Protein AF-A0A3P7JPJ0-F1 (afdb_monomer_lite)

Structure (mmCIF, N/CA/C/O backbone):
data_AF-A0A3P7JPJ0-F1
#
_entry.id   AF-A0A3P7JPJ0-F1
#
loop_
_atom_site.group_PDB
_atom_site.id
_atom_site.type_symbol
_atom_site.label_atom_id
_atom_site.label_alt_id
_atom_site.label_comp_id
_atom_site.label_asym_id
_atom_site.label_entity_id
_atom_site.label_seq_id
_atom_site.pdbx_PDB_ins_code
_atom_site.Cartn_x
_atom_site.Cartn_y
_atom_site.Cartn_z
_atom_site.occupancy
_atom_site.B_iso_or_equiv
_atom_site.auth_seq_id
_atom_site.auth_comp_id
_atom_site.auth_asym_id
_atom_site.auth_atom_id
_atom_site.pdbx_PDB_model_num
ATOM 1 N N . MET A 1 1 ? -61.014 -9.972 64.556 1.00 39.81 1 MET A N 1
ATOM 2 C CA . MET A 1 1 ? -60.249 -10.724 65.572 1.00 39.81 1 MET A CA 1
ATOM 3 C C . MET A 1 1 ? -58.888 -11.099 65.011 1.00 39.81 1 MET A C 1
ATOM 5 O O . MET A 1 1 ? -58.796 -11.490 63.858 1.00 39.81 1 MET A O 1
ATOM 9 N N . MET A 1 2 ? -57.864 -10.890 65.831 1.00 39.16 2 MET A N 1
ATOM 10 C CA . MET A 1 2 ? -56.431 -11.032 65.574 1.00 39.16 2 MET A CA 1
ATOM 11 C C . MET A 1 2 ? -56.021 -12.485 65.290 1.00 39.16 2 MET A C 1
ATOM 13 O O . MET A 1 2 ? -56.591 -13.386 65.889 1.00 39.16 2 MET A O 1
ATOM 17 N N . TYR A 1 3 ? -54.989 -12.701 64.471 1.00 38.53 3 TYR A N 1
ATOM 18 C CA . TYR A 1 3 ? -53.728 -13.274 64.960 1.00 38.53 3 TYR A CA 1
ATOM 19 C C . TYR A 1 3 ? -52.602 -12.994 63.960 1.00 38.53 3 TYR A C 1
ATOM 21 O O . TYR A 1 3 ? -52.563 -13.513 62.848 1.00 38.53 3 TYR A O 1
ATOM 29 N N . VAL A 1 4 ? -51.682 -12.143 64.401 1.00 39.41 4 VAL A N 1
ATOM 30 C CA . VAL A 1 4 ? -50.337 -11.994 63.856 1.00 39.41 4 VAL A CA 1
ATOM 31 C C . VAL A 1 4 ? -49.503 -13.201 64.286 1.00 39.41 4 VAL A C 1
ATOM 33 O O . VAL A 1 4 ? -49.561 -13.623 65.442 1.00 39.41 4 VAL A O 1
ATOM 36 N N . ARG A 1 5 ? -48.704 -13.753 63.372 1.00 50.59 5 ARG A N 1
ATOM 37 C CA . ARG A 1 5 ? -47.611 -14.664 63.717 1.00 50.59 5 ARG A CA 1
ATOM 38 C C . ARG A 1 5 ? -46.413 -14.313 62.847 1.00 50.59 5 ARG A C 1
ATOM 40 O O . ARG A 1 5 ? -46.386 -14.578 61.651 1.00 50.59 5 ARG A O 1
ATOM 47 N N . THR A 1 6 ? -45.470 -13.627 63.470 1.00 46.88 6 THR A N 1
ATOM 48 C CA . THR A 1 6 ? -44.113 -13.417 62.980 1.00 46.88 6 THR A CA 1
ATOM 49 C C . THR A 1 6 ? -43.353 -14.744 63.043 1.00 46.88 6 THR A C 1
ATOM 51 O O . THR A 1 6 ? -43.580 -15.523 63.964 1.00 46.88 6 THR A O 1
ATOM 54 N N . PHE A 1 7 ? -42.464 -15.016 62.085 1.00 42.91 7 PHE A N 1
ATOM 55 C CA . PHE A 1 7 ? -41.046 -15.278 62.358 1.00 42.91 7 PHE A CA 1
ATOM 56 C C . PHE A 1 7 ? -40.220 -15.298 61.061 1.00 42.91 7 PHE A C 1
ATOM 58 O O . PHE A 1 7 ? -40.710 -15.562 59.968 1.00 42.91 7 PHE A O 1
ATOM 65 N N . SER A 1 8 ? -38.967 -14.919 61.269 1.00 39.09 8 SER A N 1
ATOM 66 C CA . SER A 1 8 ? -37.932 -14.410 60.379 1.00 39.09 8 SER A CA 1
ATOM 67 C C . SER A 1 8 ? -37.273 -15.367 59.374 1.00 39.09 8 SER A C 1
ATOM 69 O O . SER A 1 8 ? -37.074 -16.542 59.649 1.00 39.09 8 SER A O 1
ATOM 71 N N . PHE A 1 9 ? -36.828 -14.737 58.277 1.00 39.09 9 PHE A N 1
ATOM 72 C CA . PHE A 1 9 ? -35.551 -14.844 57.546 1.00 39.09 9 PHE A CA 1
ATOM 73 C C . PHE A 1 9 ? -34.922 -16.219 57.248 1.00 39.09 9 PHE A C 1
ATOM 75 O O . PHE A 1 9 ? -34.351 -16.874 58.114 1.00 39.09 9 PHE A O 1
ATOM 82 N N . GLY A 1 10 ? -34.837 -16.516 55.946 1.00 40.06 10 GLY A N 1
ATOM 83 C CA . GLY A 1 10 ? -33.814 -17.362 55.334 1.00 40.06 10 GLY A CA 1
ATOM 84 C C . GLY A 1 10 ? -33.339 -16.717 54.027 1.00 40.06 10 GLY A C 1
ATOM 85 O O . GLY A 1 10 ? -34.120 -16.514 53.104 1.00 40.06 10 GLY A O 1
ATOM 86 N N . THR A 1 11 ? -32.073 -16.321 54.002 1.00 42.53 11 THR A N 1
ATOM 87 C CA . THR A 1 11 ? -31.360 -15.583 52.952 1.00 42.53 11 THR A CA 1
ATOM 88 C C . THR A 1 11 ? -31.028 -16.485 51.755 1.00 42.53 11 THR A C 1
ATOM 90 O O . THR A 1 11 ? -30.507 -17.578 51.952 1.00 42.53 11 THR A O 1
ATOM 93 N N . GLY A 1 12 ? -31.240 -16.026 50.517 1.00 46.75 12 GLY A N 1
ATOM 94 C CA . GLY A 1 12 ? -30.729 -16.702 49.314 1.00 46.75 12 GLY A CA 1
ATOM 95 C C . GLY A 1 12 ? -31.155 -16.005 48.012 1.00 46.75 12 GLY A C 1
ATOM 96 O O . GLY A 1 12 ? -32.352 -15.784 47.836 1.00 46.75 12 GLY A O 1
ATOM 97 N N . PRO A 1 13 ? -30.221 -15.595 47.129 1.00 42.75 13 PRO A N 1
ATOM 98 C CA . PRO A 1 13 ? -30.503 -14.655 46.047 1.00 42.75 13 PRO A CA 1
ATOM 99 C C . PRO A 1 13 ? -31.121 -15.292 44.797 1.00 42.75 13 PRO A C 1
ATOM 101 O O . PRO A 1 13 ? -30.961 -16.474 44.501 1.00 42.75 13 PRO A O 1
ATOM 104 N N . ALA A 1 14 ? -31.807 -14.424 44.056 1.00 46.00 14 ALA A N 1
ATOM 105 C CA . ALA A 1 14 ? -32.499 -14.664 42.804 1.00 46.00 14 ALA A CA 1
ATOM 106 C C . ALA A 1 14 ? -31.605 -15.242 41.694 1.00 46.00 14 ALA A C 1
ATOM 108 O O . ALA A 1 14 ? -30.550 -14.698 41.374 1.00 46.00 14 ALA A O 1
ATOM 109 N N . GLY A 1 15 ? -32.109 -16.282 41.034 1.00 38.09 15 GLY A N 1
ATOM 110 C CA . GLY A 1 15 ? -31.647 -16.747 39.732 1.00 38.09 15 GLY A CA 1
ATOM 111 C C . GLY A 1 15 ? -32.860 -17.065 38.868 1.00 38.09 15 GLY A C 1
ATOM 112 O O . GLY A 1 15 ? -33.403 -18.162 38.938 1.00 38.09 15 GLY A O 1
ATOM 113 N N . LEU A 1 16 ? -33.314 -16.079 38.094 1.00 42.69 16 LEU A N 1
ATOM 114 C CA . LEU A 1 16 ? -34.290 -16.262 37.022 1.00 42.69 16 LEU A CA 1
ATOM 115 C C . LEU A 1 16 ? -33.662 -17.153 35.941 1.00 42.69 16 LEU A C 1
ATOM 117 O O . LEU A 1 16 ? -32.828 -16.691 35.166 1.00 42.69 16 LEU A O 1
ATOM 121 N N . LEU A 1 17 ? -34.063 -18.422 35.885 1.00 39.62 17 LEU A N 1
ATOM 122 C CA . LEU A 1 17 ? -33.875 -19.250 34.699 1.00 39.62 17 LEU A CA 1
ATOM 123 C C . LEU A 1 17 ? -35.072 -19.027 33.774 1.00 39.62 17 LEU A C 1
ATOM 125 O O . LEU A 1 17 ? -36.198 -19.358 34.139 1.00 39.62 17 LEU A O 1
ATOM 129 N N . SER A 1 18 ? -34.802 -18.533 32.567 1.00 53.09 18 SER A N 1
ATOM 130 C CA . SER A 1 18 ? -35.688 -18.738 31.423 1.00 53.09 18 SER A CA 1
ATOM 131 C C . SER A 1 18 ? -34.936 -19.425 30.282 1.00 53.09 18 SER A C 1
ATOM 133 O O . SER A 1 18 ? -33.724 -19.236 30.152 1.00 53.09 18 SER A O 1
ATOM 135 N N . PRO A 1 19 ? -35.637 -20.244 29.477 1.00 54.59 19 PRO A N 1
ATOM 136 C CA . PRO A 1 19 ? -35.050 -21.341 28.721 1.00 54.59 19 PRO A CA 1
ATOM 137 C C . PRO A 1 19 ? -35.044 -21.066 27.212 1.00 54.59 19 PRO A C 1
ATOM 139 O O . PRO A 1 19 ? -35.985 -20.482 26.682 1.00 54.59 19 PRO A O 1
ATOM 142 N N . LEU A 1 20 ? -34.048 -21.579 26.488 1.00 42.22 20 LEU A N 1
ATOM 143 C CA . LEU A 1 20 ? -34.240 -21.900 25.074 1.00 42.22 20 LEU A CA 1
ATOM 144 C C . LEU A 1 20 ? -33.468 -23.165 24.705 1.00 42.22 20 LEU A C 1
ATOM 146 O O . LEU A 1 20 ? -32.242 -23.244 24.742 1.00 42.22 20 LEU A O 1
ATOM 150 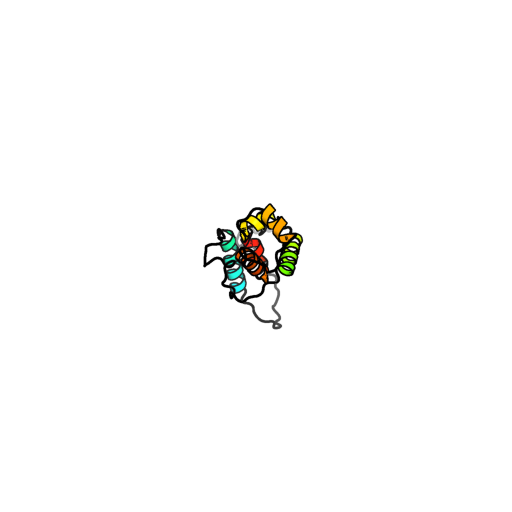N N . HIS A 1 21 ? -34.294 -24.166 24.435 1.00 45.00 21 HIS A N 1
ATOM 151 C CA . HIS A 1 21 ? -34.020 -25.501 23.959 1.00 45.00 21 HIS A CA 1
ATOM 152 C C . HIS A 1 21 ? -33.359 -25.441 22.576 1.00 45.00 21 HIS A C 1
ATOM 154 O O . HIS A 1 21 ? -33.835 -24.763 21.668 1.00 45.00 21 HIS A O 1
ATOM 160 N N . LEU A 1 22 ? -32.236 -26.141 22.465 1.00 44.75 22 LEU A N 1
ATOM 161 C CA . LEU A 1 22 ? -31.445 -26.330 21.260 1.00 44.75 22 LEU A CA 1
ATOM 162 C C . LEU A 1 22 ? -32.151 -27.344 20.349 1.00 44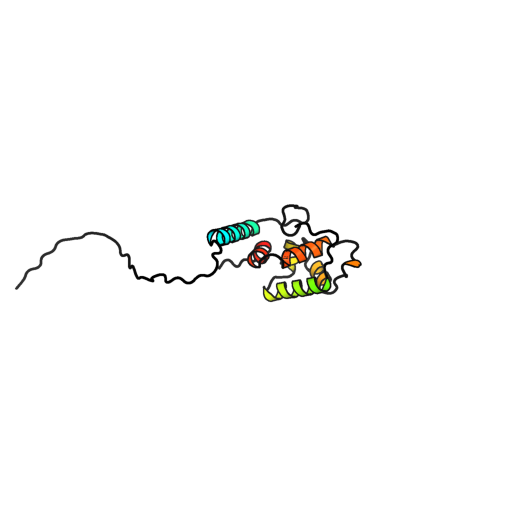.75 22 LEU A C 1
ATOM 164 O O . LEU A 1 22 ? -32.232 -28.513 20.717 1.00 44.75 22 LEU A O 1
ATOM 168 N N . ASP A 1 23 ? -32.591 -26.916 19.165 1.00 33.84 23 ASP A N 1
ATOM 169 C CA . ASP A 1 23 ? -32.849 -27.822 18.042 1.00 33.84 23 ASP A CA 1
ATOM 170 C C . ASP A 1 23 ? -31.803 -27.602 16.939 1.00 33.84 23 ASP A C 1
ATOM 172 O O . ASP A 1 23 ? -31.370 -26.485 16.643 1.00 33.84 23 ASP A O 1
ATOM 176 N N . SER A 1 24 ? -31.316 -28.725 16.428 1.00 54.78 24 SER A N 1
ATOM 177 C CA . SER A 1 24 ? -30.040 -28.917 15.758 1.00 54.78 24 SER A CA 1
ATOM 178 C C . SER A 1 24 ? -30.244 -29.079 14.262 1.00 54.78 24 SER A C 1
ATOM 180 O O . SER A 1 24 ? -30.837 -30.064 13.846 1.00 54.78 24 SER A O 1
ATOM 182 N N . HIS A 1 25 ? -29.635 -28.224 13.433 1.00 41.31 25 HIS A N 1
ATOM 183 C CA . HIS A 1 25 ? -29.333 -28.600 12.048 1.00 41.31 25 HIS A CA 1
ATOM 184 C C . HIS A 1 25 ? -28.003 -28.012 11.543 1.00 41.31 25 HIS A C 1
ATOM 186 O O . HIS A 1 25 ? -27.914 -26.918 10.996 1.00 41.31 25 HIS A O 1
ATOM 192 N N . ARG A 1 26 ? -26.954 -28.828 11.713 1.00 51.12 26 ARG A N 1
ATOM 193 C CA . ARG A 1 26 ? -25.837 -29.085 10.782 1.00 51.12 26 ARG A CA 1
ATOM 194 C C . ARG A 1 26 ? -25.403 -27.928 9.864 1.00 51.12 26 ARG A C 1
ATOM 196 O O . ARG A 1 26 ? -25.817 -27.861 8.710 1.00 51.12 26 ARG A O 1
ATOM 203 N N . ARG A 1 27 ? -24.364 -27.198 10.275 1.00 44.47 27 ARG A N 1
ATOM 204 C CA . ARG A 1 27 ? -23.302 -26.721 9.370 1.00 44.47 27 ARG A CA 1
ATOM 205 C C . ARG A 1 27 ? -21.964 -26.742 10.112 1.00 44.47 27 ARG A C 1
ATOM 207 O O . ARG A 1 27 ? -21.860 -26.209 11.205 1.00 44.47 27 ARG A O 1
ATOM 214 N N . HIS A 1 28 ? -20.994 -27.422 9.502 1.00 46.53 28 HIS A N 1
ATOM 215 C CA . HIS A 1 28 ? -19.547 -27.383 9.740 1.00 46.53 28 HIS A CA 1
ATOM 216 C C . HIS A 1 28 ? -19.072 -26.557 10.951 1.00 46.53 28 HIS A C 1
ATOM 218 O O . HIS A 1 28 ? -18.993 -25.331 10.895 1.00 46.53 28 HIS A O 1
ATOM 224 N N . GLY A 1 29 ? -18.700 -27.258 12.025 1.00 40.38 29 GLY A N 1
ATOM 225 C CA . GLY A 1 29 ? -18.064 -26.671 13.197 1.00 40.38 29 GLY A CA 1
ATOM 226 C C . GLY A 1 29 ? -16.684 -26.112 12.857 1.00 40.38 29 GLY A C 1
ATOM 227 O O . GLY A 1 29 ? -15.706 -26.851 12.784 1.00 40.38 29 GLY A O 1
ATOM 228 N N . GLY A 1 30 ? -16.598 -24.796 12.681 1.00 47.31 30 GLY A N 1
ATOM 229 C CA . GLY A 1 30 ? -15.376 -24.073 13.006 1.00 47.31 30 GLY A CA 1
ATOM 230 C C . GLY A 1 30 ? -15.266 -24.034 14.525 1.00 47.31 30 GLY A C 1
ATOM 231 O O . GLY A 1 30 ? -16.181 -23.550 15.187 1.00 47.31 30 GLY A O 1
ATOM 232 N N . ASN A 1 31 ? -14.194 -24.592 15.086 1.00 48.00 31 ASN A N 1
ATOM 233 C CA . ASN A 1 31 ? -13.988 -24.604 16.530 1.00 48.00 31 ASN A CA 1
ATOM 234 C C . ASN A 1 31 ? -13.966 -23.145 17.055 1.00 48.00 31 ASN A C 1
ATOM 236 O O . ASN A 1 31 ? -13.071 -22.386 16.667 1.00 48.00 31 ASN A O 1
ATOM 240 N N . PRO A 1 32 ? -14.917 -22.721 17.912 1.00 56.59 32 PRO A N 1
ATOM 241 C CA . PRO A 1 32 ? -14.950 -21.355 18.431 1.00 56.59 32 PRO A CA 1
ATOM 242 C C . PRO A 1 32 ? -13.704 -21.033 19.263 1.00 56.59 32 PRO A C 1
ATOM 244 O O . PRO A 1 32 ? -13.279 -19.882 19.289 1.00 56.59 32 PRO A O 1
ATOM 247 N N . GLU A 1 33 ? -13.056 -22.034 19.864 1.00 57.09 33 GLU A N 1
ATOM 248 C CA . GLU A 1 33 ? -11.769 -21.881 20.552 1.00 57.09 33 GLU A CA 1
ATOM 249 C C . GLU A 1 33 ? -10.645 -21.562 19.564 1.00 57.09 33 GLU A C 1
ATOM 251 O O . GLU A 1 33 ? -9.803 -20.716 19.848 1.00 57.09 33 GLU A O 1
ATOM 256 N N . PHE A 1 34 ? -10.652 -22.172 18.371 1.00 54.16 34 PHE A N 1
ATOM 257 C CA . PHE A 1 34 ? -9.693 -21.837 17.316 1.00 54.16 34 PHE A CA 1
ATOM 258 C C . PHE A 1 34 ? -9.906 -20.400 16.842 1.00 54.16 34 PHE A C 1
ATOM 260 O O . PHE A 1 34 ? -8.952 -19.632 16.798 1.00 54.16 34 PHE A O 1
ATOM 267 N N . ALA A 1 35 ? -11.152 -19.997 16.575 1.00 55.44 35 ALA A N 1
ATOM 268 C CA . ALA A 1 35 ? -11.469 -18.622 16.187 1.00 55.44 35 ALA A CA 1
ATOM 269 C C . ALA A 1 35 ? -11.075 -17.602 17.273 1.00 55.44 35 ALA A C 1
ATOM 271 O O . ALA A 1 35 ? -10.501 -16.559 16.957 1.00 55.44 35 ALA A O 1
ATOM 272 N N . ARG A 1 36 ? -11.311 -17.917 18.554 1.00 59.84 36 ARG A N 1
ATOM 273 C CA . ARG A 1 36 ? -10.893 -17.093 19.701 1.00 59.84 36 ARG A CA 1
ATOM 274 C C . ARG A 1 36 ? -9.378 -17.038 19.846 1.00 59.84 36 ARG A C 1
ATOM 276 O O . ARG A 1 36 ? -8.837 -15.957 20.037 1.00 59.84 36 ARG A O 1
ATOM 283 N N . HIS A 1 37 ? -8.682 -18.162 19.722 1.00 57.16 37 HIS A N 1
ATOM 284 C CA . HIS A 1 37 ? -7.224 -18.218 19.815 1.00 57.16 37 HIS A CA 1
ATOM 285 C C . HIS A 1 37 ? -6.562 -17.450 18.667 1.00 57.16 37 HIS A C 1
ATOM 287 O O . HIS A 1 37 ? -5.604 -16.711 18.875 1.00 57.16 37 HIS A O 1
ATOM 293 N N . VAL A 1 38 ? -7.113 -17.582 17.463 1.00 58.69 38 VAL A N 1
ATOM 294 C CA . VAL A 1 38 ? -6.716 -16.836 16.271 1.00 58.69 38 VAL A CA 1
ATOM 295 C C . VAL A 1 38 ? -6.950 -15.335 16.482 1.00 58.69 38 VAL A C 1
ATOM 297 O O . VAL A 1 38 ? -6.022 -14.551 16.301 1.00 58.69 38 VAL A O 1
ATOM 300 N N . TYR A 1 39 ? -8.124 -14.931 16.983 1.00 57.56 39 TYR A N 1
ATOM 301 C CA . TYR A 1 39 ? -8.422 -13.539 17.338 1.00 57.56 39 TYR A CA 1
ATOM 302 C C . TYR A 1 39 ? -7.463 -12.987 18.404 1.00 57.56 39 TYR A C 1
ATOM 304 O O . TYR A 1 39 ? -6.889 -11.917 18.207 1.00 57.56 39 TYR A O 1
ATOM 312 N N . ILE A 1 40 ? -7.216 -13.732 19.487 1.00 62.19 40 ILE A N 1
ATOM 313 C CA . ILE A 1 40 ? -6.295 -13.346 20.567 1.00 62.19 40 ILE A CA 1
ATOM 314 C C . ILE A 1 40 ? -4.862 -13.221 20.041 1.00 62.19 40 ILE A C 1
ATOM 316 O O . ILE A 1 40 ? -4.206 -12.218 20.316 1.00 62.19 40 ILE A O 1
ATOM 320 N N . LYS A 1 41 ? -4.379 -14.171 19.226 1.00 59.81 41 LYS A N 1
ATOM 321 C CA . LYS A 1 41 ? -3.077 -14.044 18.553 1.00 59.81 41 LYS A CA 1
ATOM 322 C C . LYS A 1 41 ? -3.003 -12.776 17.706 1.00 59.81 41 LYS A C 1
ATOM 324 O O . LYS A 1 41 ? -1.988 -12.089 17.761 1.00 59.81 41 LYS A O 1
ATOM 329 N N . TYR A 1 42 ? -4.056 -12.440 16.958 1.00 57.09 42 TYR A N 1
ATOM 330 C CA . TYR A 1 42 ? -4.090 -11.211 16.161 1.00 57.09 42 TYR A CA 1
ATOM 331 C C . TYR A 1 42 ? -4.126 -9.943 17.016 1.00 57.09 42 TYR A C 1
ATOM 333 O O . TYR A 1 42 ? -3.472 -8.965 16.667 1.00 57.09 42 TYR A O 1
ATOM 341 N N . THR A 1 43 ? -4.827 -9.962 18.153 1.00 54.28 43 THR A N 1
ATOM 342 C CA . THR A 1 43 ? -4.864 -8.809 19.068 1.00 54.28 43 THR A CA 1
ATOM 343 C C . THR A 1 43 ? -3.498 -8.590 19.726 1.00 54.28 43 THR A C 1
ATOM 345 O O . THR A 1 43 ? -3.028 -7.461 19.819 1.00 54.28 43 THR A O 1
ATOM 348 N N . LEU A 1 44 ? -2.815 -9.671 20.118 1.00 57.38 44 LEU A N 1
ATOM 349 C CA . LEU A 1 44 ? -1.449 -9.619 20.650 1.00 57.38 44 LEU A CA 1
ATOM 350 C C . LEU A 1 44 ? -0.421 -9.212 19.583 1.00 57.38 44 LEU A C 1
ATOM 352 O O . LEU A 1 44 ? 0.558 -8.539 19.903 1.00 57.38 44 LEU A O 1
ATOM 356 N N . ALA A 1 45 ? -0.652 -9.572 18.317 1.00 56.47 45 ALA A N 1
ATOM 357 C CA . ALA A 1 45 ? 0.195 -9.162 17.201 1.00 56.47 45 ALA A CA 1
ATOM 358 C C . ALA A 1 45 ? 0.148 -7.648 16.930 1.00 56.47 45 ALA A C 1
ATOM 360 O O . ALA A 1 45 ? 1.150 -7.120 16.464 1.00 56.47 45 ALA A O 1
ATOM 361 N N . GLY A 1 46 ? -0.938 -6.941 17.273 1.00 51.59 46 GLY A N 1
ATOM 362 C CA . GLY A 1 46 ? -1.029 -5.478 17.119 1.00 51.59 46 GLY A CA 1
ATOM 363 C C . GLY A 1 46 ? 0.047 -4.707 17.893 1.00 51.59 46 GLY A C 1
ATOM 364 O O . GLY A 1 46 ? 0.464 -3.636 17.484 1.00 51.59 46 GLY A O 1
ATOM 365 N N . ARG A 1 47 ? 0.626 -5.302 18.945 1.00 53.28 47 ARG A N 1
ATOM 366 C CA . ARG A 1 47 ? 1.745 -4.701 19.690 1.00 53.28 47 ARG A CA 1
ATOM 367 C C . ARG A 1 47 ? 3.121 -4.911 19.048 1.00 53.28 47 ARG A C 1
ATOM 369 O O . ARG A 1 47 ? 4.131 -4.506 19.626 1.00 53.28 47 ARG A O 1
ATOM 376 N N . ARG A 1 48 ? 3.194 -5.609 17.913 1.00 60.91 48 ARG A N 1
ATOM 377 C CA . ARG A 1 48 ? 4.450 -6.010 17.276 1.00 60.91 48 ARG A CA 1
ATOM 378 C C . ARG A 1 48 ? 4.953 -4.889 16.368 1.00 60.91 48 ARG A C 1
ATOM 380 O O . ARG A 1 48 ? 4.225 -4.386 15.520 1.00 60.91 48 ARG A O 1
ATOM 387 N N . VAL A 1 49 ? 6.223 -4.519 16.518 1.00 58.31 49 VAL A N 1
ATOM 388 C CA . VAL A 1 49 ? 6.896 -3.636 15.557 1.00 58.31 49 VAL A CA 1
ATOM 389 C C . VAL A 1 49 ? 7.123 -4.441 14.277 1.00 58.31 49 VAL A C 1
ATOM 391 O O . VAL A 1 49 ? 7.986 -5.317 14.237 1.00 58.31 49 VAL A O 1
ATOM 394 N N . TYR A 1 50 ? 6.317 -4.186 13.250 1.00 66.75 50 TYR A N 1
ATOM 395 C CA . TYR A 1 50 ? 6.506 -4.773 11.924 1.00 66.75 50 TYR A CA 1
ATOM 396 C C . TYR A 1 50 ? 7.756 -4.171 11.280 1.00 66.75 50 TYR A C 1
ATOM 398 O O . TYR A 1 50 ? 7.978 -2.962 11.342 1.00 66.75 50 TYR A O 1
ATOM 406 N N . SER A 1 51 ? 8.601 -5.019 10.698 1.00 68.38 51 SER A N 1
ATOM 407 C CA . SER A 1 51 ? 9.923 -4.626 10.211 1.00 68.38 51 SER A CA 1
ATOM 408 C C . SER A 1 51 ? 10.209 -5.292 8.880 1.00 68.38 51 SER A C 1
ATOM 410 O O . SER A 1 51 ? 10.010 -6.493 8.709 1.00 68.38 51 SER A O 1
ATOM 412 N N . THR A 1 52 ? 10.759 -4.530 7.938 1.00 68.38 52 THR A N 1
ATOM 413 C CA . THR A 1 52 ? 11.170 -5.048 6.625 1.00 68.38 52 THR A CA 1
ATOM 414 C C . THR A 1 52 ? 12.308 -6.068 6.701 1.00 68.38 52 THR A C 1
ATOM 416 O O . THR A 1 52 ? 12.609 -6.707 5.702 1.00 68.38 52 THR A O 1
ATOM 419 N N . LYS A 1 53 ? 12.929 -6.244 7.876 1.00 66.56 53 LYS A N 1
ATOM 420 C CA . LYS A 1 53 ? 14.053 -7.166 8.101 1.00 66.56 53 LYS A CA 1
ATOM 421 C C . LYS A 1 53 ? 13.718 -8.360 9.003 1.00 66.56 53 LYS A C 1
ATOM 423 O O . LYS A 1 53 ? 14.586 -9.200 9.209 1.00 66.56 53 LYS A O 1
ATOM 428 N N . ASP A 1 54 ? 12.511 -8.428 9.570 1.00 71.12 54 ASP A N 1
ATOM 429 C CA . ASP A 1 54 ? 12.118 -9.531 10.459 1.00 71.12 54 ASP A CA 1
ATOM 430 C C . ASP A 1 54 ? 11.552 -10.702 9.645 1.00 71.12 54 ASP A C 1
ATOM 432 O O . ASP A 1 54 ? 10.483 -10.582 9.045 1.00 71.12 54 ASP A O 1
ATOM 436 N N . SER A 1 55 ? 12.242 -11.846 9.633 1.00 68.38 55 SER A N 1
ATOM 437 C CA . SER A 1 55 ? 11.798 -13.048 8.902 1.00 68.38 55 SER A CA 1
ATOM 438 C C . SER A 1 55 ? 10.525 -13.676 9.480 1.00 68.38 55 SER A C 1
ATOM 440 O O . SER A 1 55 ? 9.860 -14.454 8.810 1.00 68.38 55 SER A O 1
ATOM 442 N N . ASN A 1 56 ? 10.164 -13.330 10.720 1.00 69.06 56 ASN A N 1
ATOM 443 C CA . ASN A 1 56 ? 8.928 -13.773 11.363 1.00 69.06 56 ASN A CA 1
ATOM 444 C C . ASN A 1 56 ? 7.756 -12.791 11.145 1.00 69.06 56 ASN A C 1
ATOM 446 O O . ASN A 1 56 ? 6.696 -12.969 11.759 1.00 69.06 56 ASN A O 1
ATOM 450 N N . ASP A 1 57 ? 7.935 -11.728 10.352 1.00 75.56 57 ASP A N 1
ATOM 451 C CA . ASP A 1 57 ? 6.869 -10.795 9.986 1.00 75.56 57 ASP A CA 1
ATOM 452 C C . ASP A 1 57 ? 5.981 -11.457 8.913 1.00 75.56 57 ASP A C 1
ATOM 454 O O . ASP A 1 57 ? 6.475 -11.788 7.834 1.00 75.56 57 ASP A O 1
ATOM 458 N N . PRO A 1 58 ? 4.668 -11.635 9.154 1.00 75.44 58 PRO A N 1
ATOM 459 C CA . PRO A 1 58 ? 3.754 -12.221 8.170 1.00 75.44 58 PRO A CA 1
ATOM 460 C C . PRO A 1 58 ? 3.681 -11.425 6.855 1.00 75.44 58 PRO A C 1
ATOM 462 O O . PRO A 1 58 ? 3.266 -11.962 5.832 1.00 75.44 58 PRO A O 1
ATOM 465 N N . LEU A 1 59 ? 4.096 -10.154 6.848 1.00 80.81 59 LEU A N 1
ATOM 466 C CA . LEU A 1 59 ? 4.200 -9.337 5.639 1.00 80.81 59 LEU A CA 1
ATOM 467 C C . LEU A 1 59 ? 5.443 -9.667 4.802 1.00 80.81 59 LEU A C 1
ATOM 469 O O . LEU A 1 59 ? 5.448 -9.384 3.605 1.00 80.81 59 LEU A O 1
ATOM 473 N N . ASN A 1 60 ? 6.461 -10.285 5.406 1.00 80.06 60 ASN A N 1
ATOM 474 C CA . ASN A 1 60 ? 7.670 -10.784 4.744 1.00 80.06 60 ASN A CA 1
ATOM 475 C C . ASN A 1 60 ? 7.574 -12.267 4.374 1.00 80.06 60 ASN A C 1
ATOM 477 O O . ASN A 1 60 ? 8.598 -12.844 4.016 1.00 80.06 60 ASN A O 1
ATOM 481 N N . ALA A 1 61 ? 6.385 -12.881 4.469 1.00 76.44 61 ALA A N 1
ATOM 482 C CA . ALA A 1 61 ? 6.181 -14.261 4.043 1.00 76.44 61 ALA A CA 1
ATOM 483 C C . ALA A 1 61 ? 6.820 -14.478 2.666 1.00 76.44 61 ALA A C 1
ATOM 485 O O . ALA A 1 61 ? 6.610 -13.661 1.762 1.00 76.44 61 ALA A O 1
ATOM 486 N N . GLU A 1 62 ? 7.631 -15.534 2.551 1.00 72.56 62 GLU A N 1
ATOM 487 C CA . GLU A 1 62 ? 8.367 -15.841 1.330 1.00 72.56 62 GLU A CA 1
ATOM 488 C C . GLU A 1 62 ? 7.374 -15.992 0.183 1.00 72.56 62 GLU A C 1
ATOM 490 O O . GLU A 1 62 ? 6.480 -16.839 0.203 1.00 72.56 62 GLU A O 1
ATOM 495 N N . ILE A 1 63 ? 7.513 -15.114 -0.802 1.00 75.00 63 ILE A N 1
ATOM 496 C CA . ILE A 1 63 ? 6.820 -15.242 -2.070 1.00 75.00 63 ILE A CA 1
ATOM 497 C C . ILE A 1 63 ? 7.884 -15.640 -3.075 1.00 75.00 63 ILE A C 1
ATOM 499 O O . ILE A 1 63 ? 8.918 -14.970 -3.143 1.00 75.00 63 ILE A O 1
ATOM 503 N N . ASP A 1 64 ? 7.602 -16.698 -3.831 1.00 76.50 64 ASP A N 1
ATOM 504 C CA . ASP A 1 64 ? 8.477 -17.206 -4.880 1.00 76.50 64 ASP A CA 1
ATOM 505 C C . ASP A 1 64 ? 9.011 -16.059 -5.751 1.00 76.50 64 ASP A C 1
ATOM 507 O O . ASP A 1 64 ? 8.263 -15.154 -6.144 1.00 76.50 64 ASP A O 1
ATOM 511 N N . ASP A 1 65 ? 10.320 -16.046 -6.004 1.00 68.81 65 ASP A N 1
ATOM 512 C CA . ASP A 1 65 ? 10.954 -14.954 -6.740 1.00 68.81 65 ASP A CA 1
ATOM 513 C C . ASP A 1 65 ? 10.471 -14.853 -8.196 1.00 68.81 65 ASP A C 1
ATOM 515 O O . ASP A 1 65 ? 10.572 -13.765 -8.778 1.00 68.81 65 ASP A O 1
ATOM 519 N N . ASP A 1 66 ? 9.878 -15.923 -8.738 1.00 73.75 66 ASP A N 1
ATOM 520 C CA . ASP A 1 66 ? 9.267 -15.981 -10.067 1.00 73.75 66 ASP A CA 1
ATOM 521 C C . ASP A 1 66 ? 7.817 -15.468 -10.090 1.00 73.75 66 ASP A C 1
ATOM 523 O O . ASP A 1 66 ? 7.223 -15.307 -11.158 1.00 73.75 66 ASP A O 1
ATOM 527 N N . ILE A 1 67 ? 7.224 -15.130 -8.934 1.00 81.44 67 ILE A N 1
ATOM 528 C CA . ILE A 1 67 ? 5.857 -14.609 -8.923 1.00 81.44 67 ILE A CA 1
ATOM 529 C C . ILE A 1 67 ? 5.746 -13.335 -9.772 1.00 81.44 67 ILE A C 1
ATOM 531 O O . ILE A 1 67 ? 6.543 -12.390 -9.678 1.00 81.44 67 ILE A O 1
ATOM 535 N N . TYR A 1 68 ? 4.672 -13.267 -10.551 1.00 86.69 68 TYR A N 1
ATOM 536 C CA . TYR A 1 68 ? 4.234 -12.040 -11.189 1.00 86.69 68 TYR A CA 1
ATOM 537 C C . TYR A 1 68 ? 3.172 -11.342 -10.332 1.00 86.69 68 TYR A C 1
ATOM 539 O O . TYR A 1 68 ? 2.092 -11.884 -10.101 1.00 86.69 68 TYR A O 1
ATOM 547 N N . ILE A 1 69 ? 3.458 -10.115 -9.888 1.00 88.25 69 ILE A N 1
ATOM 548 C CA . ILE A 1 69 ? 2.484 -9.256 -9.201 1.00 88.25 69 ILE A CA 1
ATOM 549 C C . ILE A 1 69 ? 2.054 -8.154 -10.164 1.00 88.25 69 ILE A C 1
ATOM 551 O O . ILE A 1 69 ? 2.870 -7.311 -10.526 1.00 88.25 69 ILE A O 1
ATOM 555 N N . ASP A 1 70 ? 0.775 -8.084 -10.537 1.00 93.06 70 ASP A N 1
ATOM 556 C CA . ASP A 1 70 ? 0.274 -6.916 -11.269 1.00 93.06 70 ASP A CA 1
ATOM 557 C C . ASP A 1 70 ? 0.258 -5.695 -10.338 1.00 93.06 70 ASP A C 1
ATOM 559 O O . ASP A 1 70 ? -0.646 -5.497 -9.523 1.00 93.06 70 ASP A O 1
ATOM 563 N N . THR A 1 71 ? 1.299 -4.868 -10.438 1.00 93.38 71 THR A N 1
ATOM 564 C CA . THR A 1 71 ? 1.481 -3.706 -9.565 1.00 93.38 71 THR A CA 1
ATOM 565 C C . THR A 1 71 ? 0.389 -2.659 -9.742 1.00 93.38 71 THR A C 1
ATOM 567 O O . THR A 1 71 ? 0.081 -1.950 -8.785 1.00 93.38 71 THR A O 1
ATOM 570 N N . LYS A 1 72 ? -0.231 -2.559 -10.926 1.00 92.81 72 LYS A N 1
ATOM 571 C CA . LYS A 1 72 ? -1.314 -1.601 -11.170 1.00 92.81 72 LYS A CA 1
ATOM 572 C C . LYS A 1 72 ? -2.581 -2.050 -10.462 1.00 92.81 72 LYS A C 1
ATOM 574 O O . LYS A 1 72 ? -3.184 -1.253 -9.743 1.00 92.81 72 LYS A O 1
ATOM 579 N N . GLU A 1 73 ? -2.961 -3.312 -10.636 1.00 93.88 73 GLU A N 1
ATOM 580 C CA . GLU A 1 73 ? -4.140 -3.870 -9.971 1.00 93.88 73 GLU A CA 1
ATOM 581 C C . GLU A 1 73 ? -3.953 -3.918 -8.453 1.00 93.88 73 GLU A C 1
ATOM 583 O O . GLU A 1 73 ? -4.852 -3.520 -7.709 1.00 93.88 73 GLU A O 1
ATOM 588 N N . LEU A 1 74 ? -2.757 -4.278 -7.978 1.00 94.50 74 LEU A N 1
ATOM 589 C CA . LEU A 1 74 ? -2.434 -4.234 -6.555 1.00 94.50 74 LEU A CA 1
ATOM 590 C C . LEU A 1 74 ? -2.586 -2.817 -5.985 1.00 94.50 74 LEU A C 1
ATOM 592 O O . LEU A 1 74 ? -3.246 -2.642 -4.964 1.00 94.50 74 LEU A O 1
ATOM 596 N N . CYS A 1 75 ? -2.037 -1.789 -6.639 1.00 95.06 75 CYS A N 1
ATOM 597 C CA . CYS A 1 75 ? -2.181 -0.409 -6.171 1.00 95.06 75 CYS A CA 1
ATOM 598 C C . CYS A 1 75 ? -3.640 0.061 -6.161 1.00 95.06 75 CYS A C 1
ATOM 600 O O . CYS A 1 75 ? -4.064 0.694 -5.192 1.00 95.06 75 CYS A O 1
ATOM 602 N N . LYS A 1 76 ? -4.439 -0.289 -7.178 1.00 95.31 76 LYS A N 1
ATOM 603 C CA . LYS A 1 76 ? -5.884 -0.007 -7.174 1.00 95.31 76 LYS A CA 1
ATOM 604 C C . LYS A 1 76 ? -6.580 -0.689 -5.999 1.00 95.31 76 LYS A C 1
ATOM 606 O O . LYS A 1 76 ? -7.384 -0.052 -5.318 1.00 95.31 76 LYS A O 1
ATOM 611 N N . ARG A 1 77 ? -6.250 -1.958 -5.728 1.00 95.12 77 ARG A N 1
ATOM 612 C CA . ARG A 1 77 ? -6.817 -2.703 -4.601 1.00 95.12 77 ARG A CA 1
ATOM 613 C C . ARG A 1 77 ? -6.442 -2.070 -3.267 1.00 95.12 77 ARG A C 1
ATOM 615 O O . ARG A 1 77 ? -7.324 -1.876 -2.440 1.00 95.12 77 ARG A O 1
ATOM 622 N N . ILE A 1 78 ? -5.179 -1.694 -3.075 1.00 95.31 78 ILE A N 1
ATOM 623 C CA . ILE A 1 78 ? -4.725 -0.989 -1.869 1.00 95.31 78 ILE A CA 1
ATOM 624 C C .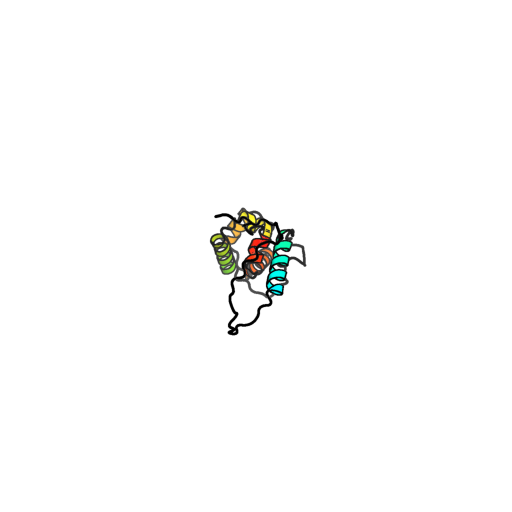 ILE A 1 78 ? -5.498 0.318 -1.695 1.00 95.31 78 ILE A C 1
ATOM 626 O O . ILE A 1 78 ? -6.063 0.553 -0.633 1.00 95.31 78 ILE A O 1
ATOM 630 N N . ALA A 1 79 ? -5.589 1.147 -2.738 1.00 95.06 79 ALA A N 1
ATOM 631 C CA . ALA A 1 79 ? -6.328 2.406 -2.670 1.00 95.06 79 ALA A CA 1
ATOM 632 C C . ALA A 1 79 ? -7.807 2.193 -2.299 1.00 95.06 79 ALA A C 1
ATOM 634 O O . ALA A 1 79 ? -8.361 2.952 -1.501 1.00 95.06 79 ALA A O 1
ATOM 635 N N . TYR A 1 80 ? -8.430 1.142 -2.837 1.00 95.19 80 TYR A N 1
ATOM 636 C CA . TYR A 1 80 ? -9.788 0.746 -2.480 1.00 95.19 80 TYR A CA 1
ATOM 637 C C . TYR A 1 80 ? -9.899 0.348 -1.002 1.00 95.19 80 TYR A C 1
ATOM 639 O O . TYR A 1 80 ? -10.731 0.909 -0.296 1.00 95.19 80 TYR A O 1
ATOM 647 N N . GLU A 1 81 ? -9.046 -0.552 -0.512 1.00 93.88 81 GLU A N 1
ATOM 648 C CA . GLU A 1 81 ? -9.045 -1.023 0.884 1.00 93.88 81 GLU A CA 1
ATOM 649 C C . GLU A 1 81 ? -8.846 0.125 1.881 1.00 93.88 81 GLU A C 1
ATOM 651 O O . GLU A 1 81 ? -9.580 0.229 2.865 1.00 93.88 81 GLU A O 1
ATOM 656 N N . LEU A 1 82 ? -7.904 1.032 1.592 1.00 93.56 82 LEU A N 1
ATOM 657 C CA . LEU A 1 82 ? -7.664 2.211 2.422 1.00 93.56 82 LEU A CA 1
ATOM 658 C C . LEU A 1 82 ? -8.914 3.089 2.524 1.00 93.56 82 LEU A C 1
ATOM 660 O O . LEU A 1 82 ? -9.253 3.561 3.606 1.00 93.56 82 LEU A O 1
ATOM 664 N N . LYS A 1 83 ? -9.633 3.270 1.411 1.00 92.62 83 LYS A N 1
ATOM 665 C CA . LYS A 1 83 ? -10.870 4.054 1.383 1.00 92.62 83 LYS A CA 1
ATOM 666 C C . LYS A 1 83 ? -12.028 3.342 2.084 1.00 92.62 83 LYS A C 1
ATOM 668 O O . LYS A 1 83 ? -12.756 3.989 2.826 1.00 92.62 83 LYS A O 1
ATOM 673 N N . GLN A 1 84 ? -12.206 2.040 1.859 1.00 92.75 84 GLN A N 1
ATOM 674 C CA . GLN A 1 84 ? -13.312 1.266 2.438 1.00 92.75 84 GLN A CA 1
ATOM 675 C C . GLN A 1 84 ? -13.250 1.195 3.963 1.00 92.75 84 GLN A C 1
ATOM 677 O O . GLN A 1 84 ? -14.281 1.252 4.626 1.00 92.75 84 GLN A O 1
ATOM 682 N N . HIS A 1 85 ? -12.045 1.084 4.517 1.00 88.62 85 HIS A N 1
ATOM 683 C CA . HIS A 1 85 ? -11.837 0.963 5.958 1.00 88.62 85 HIS A CA 1
ATOM 684 C C . HIS A 1 85 ? -11.406 2.279 6.618 1.00 88.62 85 HIS A C 1
ATOM 686 O O . HIS A 1 85 ? -11.035 2.277 7.790 1.00 88.62 85 HIS A O 1
ATOM 692 N N . SER A 1 86 ? -11.457 3.397 5.882 1.00 91.38 86 SER A N 1
ATOM 693 C CA . SER A 1 86 ? -11.025 4.723 6.347 1.00 91.38 86 SER A CA 1
ATOM 694 C C . SER A 1 86 ? -9.611 4.721 6.942 1.00 91.38 86 SER A C 1
ATOM 696 O O . SER A 1 86 ? -9.336 5.417 7.919 1.00 91.38 86 SER A O 1
ATOM 698 N N . ILE A 1 87 ? -8.709 3.927 6.361 1.00 90.12 87 ILE A N 1
ATOM 699 C CA . ILE A 1 87 ? -7.323 3.805 6.808 1.00 90.12 87 ILE A CA 1
ATOM 700 C C . ILE A 1 87 ? -6.530 4.989 6.243 1.00 90.12 87 ILE A C 1
ATOM 702 O O . ILE A 1 87 ? -6.421 5.131 5.018 1.00 90.12 87 ILE A O 1
ATOM 706 N N . PRO A 1 88 ? -5.912 5.826 7.093 1.00 91.25 88 PRO A N 1
ATOM 707 C CA . PRO A 1 88 ? -5.067 6.908 6.614 1.00 91.25 88 PRO A CA 1
ATOM 708 C C . PRO A 1 88 ? -3.832 6.362 5.889 1.00 91.25 88 PRO A C 1
ATOM 710 O O . PRO A 1 88 ? -3.115 5.503 6.408 1.00 91.25 88 PRO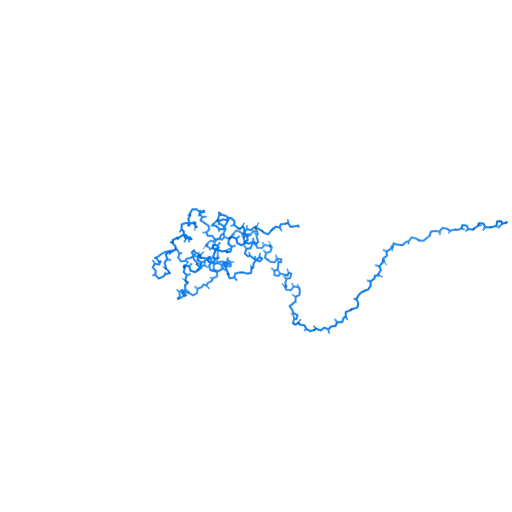 A O 1
ATOM 713 N N . GLN A 1 89 ? -3.522 6.922 4.716 1.00 92.50 89 GLN A N 1
ATOM 714 C CA . GLN A 1 89 ? -2.335 6.546 3.935 1.00 92.50 89 GLN A CA 1
ATOM 715 C C . GLN A 1 89 ? -1.032 6.650 4.738 1.00 92.50 89 GLN A C 1
ATOM 717 O O . GLN A 1 89 ? -0.130 5.846 4.533 1.00 92.50 89 GLN A O 1
ATOM 722 N N . ALA A 1 90 ? -0.928 7.623 5.649 1.00 90.44 90 ALA A N 1
ATOM 723 C CA . ALA A 1 90 ? 0.250 7.793 6.495 1.00 90.44 90 ALA A CA 1
ATOM 724 C C . ALA A 1 90 ? 0.482 6.591 7.420 1.00 90.44 90 ALA A C 1
ATOM 726 O O . ALA A 1 90 ? 1.587 6.058 7.451 1.00 90.44 90 ALA A O 1
ATOM 727 N N . ILE A 1 91 ? -0.575 6.115 8.087 1.00 89.06 91 ILE A N 1
ATOM 728 C CA . ILE A 1 91 ? -0.509 4.950 8.979 1.00 89.06 91 ILE A CA 1
ATOM 729 C C . ILE A 1 91 ? -0.130 3.700 8.184 1.00 89.06 91 ILE A C 1
ATOM 731 O O . ILE A 1 91 ? 0.751 2.946 8.588 1.00 89.06 91 ILE A O 1
ATOM 735 N N . PHE A 1 92 ? -0.736 3.511 7.009 1.00 91.69 92 PHE A N 1
ATOM 736 C CA . PHE A 1 92 ? -0.392 2.387 6.141 1.00 91.69 92 PHE A CA 1
ATOM 737 C C . PHE A 1 92 ? 1.070 2.433 5.675 1.00 91.69 92 PHE A C 1
ATOM 739 O O . PHE A 1 92 ? 1.777 1.427 5.747 1.00 91.69 92 PHE A O 1
ATOM 746 N N . ALA A 1 93 ? 1.536 3.594 5.205 1.00 91.75 93 ALA A N 1
ATOM 747 C CA . ALA A 1 93 ? 2.903 3.763 4.721 1.00 9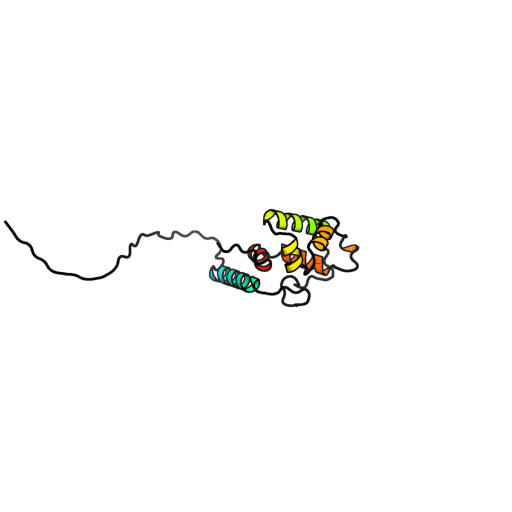1.75 93 ALA A CA 1
ATOM 748 C C . ALA A 1 93 ? 3.932 3.464 5.821 1.00 91.75 93 ALA A C 1
ATOM 750 O O . ALA A 1 93 ? 4.921 2.776 5.564 1.00 91.75 93 ALA A O 1
ATOM 751 N N . GLU A 1 94 ? 3.670 3.926 7.043 1.00 88.69 94 GLU A N 1
ATOM 752 C CA . GLU A 1 94 ? 4.553 3.723 8.187 1.00 88.69 94 GLU A CA 1
ATOM 753 C C . GLU A 1 94 ? 4.574 2.257 8.636 1.00 88.69 94 GLU A C 1
ATOM 755 O O . GLU A 1 94 ? 5.646 1.662 8.738 1.00 88.69 94 GLU A O 1
ATOM 760 N N . ARG A 1 95 ? 3.403 1.648 8.859 1.00 85.94 95 ARG A N 1
ATOM 761 C CA . ARG A 1 95 ? 3.312 0.314 9.476 1.00 85.94 95 ARG A CA 1
ATOM 762 C C . ARG A 1 95 ? 3.565 -0.834 8.511 1.00 85.94 95 ARG A C 1
ATOM 764 O O . ARG A 1 95 ? 4.160 -1.835 8.897 1.00 85.94 95 ARG A O 1
ATOM 771 N N . ILE A 1 96 ? 3.142 -0.705 7.255 1.00 88.31 96 ILE A N 1
ATOM 772 C CA . ILE A 1 96 ? 3.290 -1.787 6.274 1.00 88.31 96 ILE A CA 1
ATOM 773 C C . ILE A 1 96 ? 4.599 -1.655 5.517 1.00 88.31 96 ILE A C 1
ATOM 775 O O . ILE A 1 96 ? 5.249 -2.664 5.271 1.00 88.31 96 ILE A O 1
ATOM 779 N N . LEU A 1 97 ? 5.000 -0.439 5.146 1.00 88.69 97 LEU A N 1
ATOM 780 C CA . LEU A 1 97 ? 6.133 -0.227 4.241 1.00 88.69 97 LEU A CA 1
ATOM 781 C C . LEU A 1 97 ? 7.350 0.400 4.924 1.00 88.69 97 LEU A C 1
ATOM 783 O O . LEU A 1 97 ? 8.416 0.427 4.311 1.00 88.69 97 LEU A O 1
ATOM 787 N N . CYS A 1 98 ? 7.210 0.913 6.151 1.00 86.56 98 CYS A N 1
ATOM 788 C CA . CYS A 1 98 ? 8.230 1.724 6.820 1.00 86.56 98 CYS A CA 1
ATOM 789 C C . CYS A 1 98 ? 8.692 2.903 5.937 1.00 86.56 98 CYS A C 1
ATOM 791 O O . CYS A 1 98 ? 9.884 3.202 5.828 1.00 86.56 98 CYS A O 1
ATOM 793 N N . ARG A 1 99 ? 7.742 3.550 5.245 1.00 88.12 99 ARG A N 1
ATOM 794 C CA . ARG A 1 99 ? 7.964 4.691 4.338 1.00 88.12 99 ARG A CA 1
ATOM 795 C C . ARG A 1 99 ? 7.066 5.873 4.693 1.00 88.12 99 ARG A C 1
ATOM 797 O O . ARG A 1 99 ? 6.118 5.757 5.459 1.00 88.12 99 ARG A O 1
ATOM 804 N N . SER A 1 100 ? 7.358 7.022 4.086 1.00 89.62 100 SER A N 1
ATOM 805 C CA . SER A 1 100 ? 6.539 8.226 4.223 1.00 89.62 100 SER A CA 1
ATOM 806 C C . SER A 1 100 ? 5.245 8.140 3.407 1.00 89.62 100 SER A C 1
ATOM 808 O O . SER A 1 100 ? 5.194 7.499 2.353 1.00 89.62 100 SER A O 1
ATOM 810 N N . GLN A 1 101 ? 4.211 8.864 3.850 1.00 91.44 101 GLN A N 1
ATOM 811 C CA . GLN A 1 101 ? 2.936 8.986 3.132 1.00 91.44 101 GLN A CA 1
ATOM 812 C C . GLN A 1 101 ? 3.125 9.463 1.685 1.00 91.44 101 GLN A C 1
ATOM 814 O O . GLN A 1 101 ? 2.499 8.915 0.780 1.00 91.44 101 GLN A O 1
ATOM 819 N N . GLY A 1 102 ? 4.022 10.430 1.455 1.00 91.50 102 GLY A N 1
ATOM 820 C CA . GLY A 1 102 ? 4.329 10.932 0.113 1.00 91.50 102 GLY A CA 1
ATOM 821 C C . GLY A 1 102 ? 4.843 9.837 -0.826 1.00 91.50 102 GLY A C 1
ATOM 822 O O . GLY A 1 102 ? 4.419 9.773 -1.976 1.00 91.50 102 GLY A O 1
ATOM 823 N N . THR A 1 103 ? 5.666 8.916 -0.310 1.00 89.69 103 THR A N 1
ATOM 824 C CA . THR A 1 103 ? 6.183 7.775 -1.084 1.00 89.69 103 THR A CA 1
ATOM 825 C C . THR A 1 103 ? 5.052 6.839 -1.504 1.00 89.69 103 THR A C 1
ATOM 827 O O . THR A 1 103 ? 4.972 6.449 -2.664 1.00 89.69 103 THR A O 1
ATOM 830 N N . LEU A 1 104 ? 4.151 6.497 -0.576 1.00 92.69 104 LEU A N 1
ATOM 831 C CA . LEU A 1 104 ? 2.983 5.669 -0.884 1.00 92.69 104 LEU A CA 1
ATOM 832 C C . LEU A 1 104 ? 2.038 6.366 -1.873 1.00 92.69 104 LEU A C 1
ATOM 834 O O . LEU A 1 104 ? 1.522 5.724 -2.779 1.00 92.69 104 LEU A O 1
ATOM 838 N N . SER A 1 105 ? 1.810 7.669 -1.709 1.00 93.69 105 SER A N 1
ATOM 839 C CA . SER A 1 105 ? 0.930 8.447 -2.586 1.00 93.69 105 SER A CA 1
ATOM 840 C C . SER A 1 105 ? 1.415 8.441 -4.036 1.00 93.69 105 SER A C 1
ATOM 842 O O . SER A 1 105 ? 0.628 8.172 -4.946 1.00 93.69 105 SER A O 1
ATOM 844 N N . ASP A 1 106 ? 2.713 8.669 -4.252 1.00 91.94 106 ASP A N 1
ATOM 845 C CA . ASP A 1 106 ? 3.320 8.597 -5.583 1.00 91.94 106 ASP A CA 1
ATOM 846 C C . ASP A 1 106 ? 3.243 7.176 -6.159 1.00 91.94 106 ASP A C 1
ATOM 848 O O . ASP A 1 106 ? 2.794 6.981 -7.292 1.00 91.94 106 ASP A O 1
ATOM 852 N N . LEU A 1 107 ? 3.556 6.172 -5.331 1.00 92.31 107 LEU A N 1
ATOM 853 C CA . LEU A 1 107 ? 3.496 4.759 -5.700 1.00 92.31 107 LEU A CA 1
ATOM 854 C C . LEU A 1 107 ? 2.096 4.334 -6.167 1.00 92.31 107 LEU A C 1
ATOM 856 O O . LEU A 1 107 ? 1.978 3.616 -7.156 1.00 92.31 107 LEU A O 1
ATOM 860 N N . LEU A 1 108 ? 1.041 4.779 -5.475 1.00 93.06 108 LEU A N 1
ATOM 861 C CA . LEU A 1 108 ? -0.350 4.472 -5.824 1.00 93.06 108 LEU A CA 1
ATOM 862 C C . LEU A 1 108 ? -0.832 5.236 -7.063 1.00 93.06 108 LEU A C 1
ATOM 864 O O . LEU A 1 108 ? -1.686 4.729 -7.790 1.00 93.06 108 LEU A O 1
ATOM 868 N N . ARG A 1 109 ? -0.308 6.443 -7.310 1.00 91.94 109 ARG A N 1
ATOM 869 C CA . ARG A 1 109 ? -0.685 7.263 -8.469 1.00 91.94 109 ARG A CA 1
ATOM 870 C C . ARG A 1 109 ? -0.046 6.751 -9.757 1.00 91.94 109 ARG A C 1
ATOM 872 O O . ARG A 1 109 ? -0.723 6.686 -10.778 1.00 91.94 109 ARG A O 1
ATOM 879 N N . ASN A 1 110 ? 1.235 6.389 -9.709 1.00 91.62 110 ASN A N 1
ATOM 880 C CA . ASN A 1 110 ? 2.014 5.982 -10.878 1.00 91.62 110 ASN A CA 1
ATOM 881 C C . ASN A 1 110 ? 2.855 4.720 -10.600 1.00 91.62 110 ASN A C 1
ATOM 883 O O . ASN A 1 110 ? 4.089 4.777 -10.627 1.00 91.62 110 ASN A O 1
ATOM 887 N N . PRO A 1 111 ? 2.231 3.553 -10.356 1.00 90.94 111 PRO A N 1
ATOM 888 C CA . PRO A 1 111 ? 2.985 2.338 -10.078 1.00 90.94 111 PRO A CA 1
ATOM 889 C C . PRO A 1 111 ? 3.789 1.882 -11.300 1.00 90.94 111 PRO A C 1
ATOM 891 O O . PRO A 1 111 ? 3.260 1.713 -12.404 1.00 90.94 111 PRO A O 1
ATOM 894 N N . LYS A 1 112 ? 5.086 1.624 -11.097 1.00 91.12 112 LYS A N 1
ATOM 895 C CA . LYS A 1 112 ? 5.936 0.993 -12.116 1.00 91.12 112 LYS A CA 1
ATOM 896 C C . LYS A 1 112 ? 5.494 -0.462 -12.328 1.00 91.12 112 LYS A C 1
ATOM 898 O O . LYS A 1 112 ? 5.252 -1.159 -11.342 1.00 91.12 112 LYS A O 1
ATOM 903 N N . PRO A 1 113 ? 5.411 -0.952 -13.578 1.00 89.50 113 PRO A N 1
ATOM 904 C CA . PRO A 1 113 ? 5.047 -2.343 -13.846 1.00 89.50 113 PRO A CA 1
ATOM 905 C C . PRO A 1 113 ? 6.106 -3.307 -13.292 1.00 89.50 113 PRO A C 1
ATOM 907 O O . PRO A 1 113 ? 7.300 -3.015 -13.391 1.00 89.50 113 PRO A O 1
ATOM 910 N N . TRP A 1 114 ? 5.673 -4.461 -12.767 1.00 90.44 114 TRP A N 1
ATOM 911 C CA . TRP A 1 114 ? 6.518 -5.489 -12.122 1.00 90.44 114 TRP A CA 1
ATOM 912 C C . TRP A 1 114 ? 7.797 -5.820 -12.889 1.00 90.44 114 TRP A C 1
ATOM 914 O O . TRP A 1 114 ? 8.900 -5.717 -12.359 1.00 90.44 114 TRP A O 1
ATOM 924 N N . ASN A 1 115 ? 7.660 -6.085 -14.187 1.00 88.25 115 ASN A N 1
ATOM 925 C CA . ASN A 1 115 ? 8.775 -6.471 -15.054 1.00 88.25 115 ASN A CA 1
ATOM 926 C C . ASN A 1 115 ? 9.832 -5.366 -15.237 1.00 88.25 115 ASN A C 1
ATOM 928 O O . ASN A 1 115 ? 10.950 -5.650 -15.652 1.00 88.25 115 ASN A O 1
ATOM 932 N N . LYS A 1 116 ? 9.504 -4.100 -14.939 1.00 88.94 116 LYS A N 1
ATOM 933 C CA . LYS A 1 116 ? 10.434 -2.959 -15.043 1.00 88.94 116 LYS A CA 1
ATOM 934 C C . LYS A 1 116 ? 11.000 -2.515 -13.690 1.00 88.94 116 LYS A C 1
ATOM 936 O O . LYS A 1 116 ? 11.721 -1.516 -13.629 1.00 88.94 116 LYS A O 1
ATOM 941 N N . LEU A 1 117 ? 10.682 -3.215 -12.600 1.00 87.75 117 LEU A N 1
ATOM 942 C CA . LEU A 1 117 ? 11.216 -2.910 -11.275 1.00 87.75 117 LEU A CA 1
ATOM 943 C C . LEU A 1 117 ? 12.645 -3.444 -11.130 1.00 87.75 117 LEU A C 1
ATOM 945 O O . LEU A 1 117 ? 12.862 -4.654 -11.090 1.00 87.75 117 LEU A O 1
ATOM 949 N N . LYS A 1 118 ? 13.602 -2.512 -11.013 1.00 84.06 118 LYS A N 1
ATOM 950 C CA . LYS A 1 118 ? 15.010 -2.787 -10.669 1.00 84.06 118 LYS A CA 1
ATOM 951 C C . LYS A 1 118 ? 15.233 -2.942 -9.158 1.00 84.06 118 LYS A C 1
ATOM 953 O O . LYS A 1 118 ? 16.150 -3.632 -8.743 1.00 84.06 118 LYS A O 1
ATOM 958 N N . SER A 1 119 ? 14.405 -2.289 -8.344 1.00 85.25 119 SER A N 1
ATOM 959 C CA . SER A 1 119 ? 14.430 -2.317 -6.877 1.00 85.25 119 SER A CA 1
ATOM 960 C C . SER A 1 119 ? 13.027 -2.028 -6.330 1.00 85.25 119 SER A C 1
ATOM 962 O O . SER A 1 119 ? 12.160 -1.567 -7.074 1.00 85.25 119 SER A O 1
ATOM 964 N N . GLY A 1 120 ? 12.772 -2.318 -5.050 1.00 84.25 120 GLY A N 1
ATOM 965 C CA . GLY A 1 120 ? 11.479 -2.034 -4.409 1.00 84.25 120 GLY A CA 1
ATOM 966 C C . GLY A 1 120 ? 10.388 -3.084 -4.646 1.00 84.25 120 GLY A C 1
ATOM 967 O O . GLY A 1 120 ? 9.222 -2.823 -4.354 1.00 84.25 120 GLY A O 1
ATOM 968 N N . ARG A 1 121 ? 10.746 -4.279 -5.143 1.00 89.31 121 ARG A N 1
ATOM 969 C CA . ARG A 1 121 ? 9.822 -5.425 -5.233 1.00 89.31 121 ARG A CA 1
ATOM 970 C C . ARG A 1 121 ? 9.273 -5.811 -3.859 1.00 89.31 121 ARG A C 1
ATOM 972 O O . ARG A 1 121 ? 8.083 -6.087 -3.749 1.00 89.31 121 ARG A O 1
ATOM 979 N N . GLU A 1 122 ? 10.104 -5.732 -2.817 1.00 88.19 122 GLU A N 1
ATOM 980 C CA . GLU A 1 122 ? 9.713 -5.968 -1.418 1.00 88.19 122 GLU A CA 1
ATOM 981 C C . GLU A 1 122 ? 8.494 -5.130 -0.996 1.00 88.19 122 GLU A C 1
ATOM 983 O O . GLU A 1 122 ? 7.593 -5.637 -0.338 1.00 88.19 122 GLU A O 1
ATOM 988 N N . THR A 1 123 ? 8.402 -3.877 -1.453 1.00 90.12 123 THR A N 1
ATOM 989 C CA . THR A 1 123 ? 7.295 -2.971 -1.128 1.00 90.12 123 THR A CA 1
ATOM 990 C C . THR A 1 123 ? 5.974 -3.522 -1.654 1.00 90.12 123 THR A C 1
ATOM 992 O O . THR A 1 123 ? 4.975 -3.561 -0.939 1.00 90.12 123 THR A O 1
ATOM 995 N N . PHE A 1 124 ? 5.970 -3.991 -2.901 1.00 91.62 124 PHE A N 1
ATOM 996 C CA . PHE A 1 124 ? 4.791 -4.604 -3.504 1.00 91.62 124 PHE A CA 1
ATOM 997 C C . PHE A 1 124 ? 4.496 -5.977 -2.903 1.00 91.62 124 PHE A C 1
ATOM 999 O O . PHE A 1 124 ? 3.330 -6.269 -2.672 1.00 91.62 124 PHE A O 1
ATOM 1006 N N . ARG A 1 125 ? 5.515 -6.780 -2.570 1.00 90.69 125 ARG A N 1
ATOM 1007 C CA . ARG A 1 125 ? 5.337 -8.061 -1.863 1.00 90.69 125 ARG A CA 1
ATOM 1008 C C . ARG A 1 125 ? 4.662 -7.865 -0.504 1.00 90.69 125 ARG A C 1
ATOM 1010 O O . ARG A 1 125 ? 3.688 -8.546 -0.211 1.00 90.69 125 ARG A O 1
ATOM 1017 N N . ARG A 1 126 ? 5.088 -6.870 0.281 1.00 90.50 126 ARG A N 1
ATOM 1018 C CA . ARG A 1 126 ? 4.462 -6.535 1.573 1.00 90.50 126 ARG A CA 1
ATOM 1019 C C . ARG A 1 126 ? 3.021 -6.051 1.406 1.00 90.50 126 ARG A C 1
ATOM 1021 O O . ARG A 1 126 ? 2.145 -6.503 2.139 1.00 90.50 126 ARG A O 1
ATOM 1028 N N . MET A 1 127 ? 2.744 -5.192 0.418 1.00 93.75 127 MET A N 1
ATOM 1029 C CA . MET A 1 127 ? 1.365 -4.786 0.090 1.00 93.75 127 MET A CA 1
ATOM 1030 C C . MET A 1 127 ? 0.503 -5.980 -0.332 1.00 93.75 127 MET A C 1
ATOM 1032 O O . MET A 1 127 ? -0.633 -6.104 0.120 1.00 93.75 127 MET A O 1
ATOM 1036 N N . PHE A 1 128 ? 1.049 -6.863 -1.167 1.00 91.69 128 PHE A N 1
ATOM 1037 C CA . PHE A 1 128 ? 0.392 -8.076 -1.634 1.00 91.69 128 PHE A CA 1
ATOM 1038 C C . PHE A 1 128 ? 0.069 -9.018 -0.468 1.00 91.69 128 PHE A C 1
ATOM 1040 O O . PHE A 1 128 ? -1.076 -9.424 -0.300 1.00 91.69 128 PHE A O 1
ATOM 1047 N N . ASN A 1 129 ? 1.037 -9.281 0.408 1.00 90.31 129 ASN A N 1
ATOM 1048 C CA . ASN A 1 129 ? 0.835 -10.097 1.602 1.00 90.31 129 ASN A CA 1
ATOM 1049 C C . ASN A 1 129 ? -0.201 -9.481 2.548 1.00 90.31 129 ASN A C 1
ATOM 1051 O O . ASN A 1 129 ? -1.045 -10.204 3.078 1.00 90.31 129 ASN A O 1
ATOM 1055 N N . TRP A 1 130 ? -0.198 -8.154 2.719 1.00 91.25 130 TRP A N 1
ATOM 1056 C CA . TRP A 1 130 ? -1.185 -7.460 3.548 1.00 91.25 130 TRP A CA 1
ATOM 1057 C C . TRP A 1 130 ? -2.615 -7.613 3.007 1.00 91.25 130 TRP A C 1
ATOM 1059 O O . TRP A 1 130 ? -3.513 -7.962 3.774 1.00 91.25 130 TRP A O 1
ATOM 1069 N N . VAL A 1 131 ? -2.842 -7.439 1.696 1.00 91.00 131 VAL A N 1
ATOM 1070 C CA . VAL A 1 131 ? -4.183 -7.620 1.091 1.00 91.00 131 VAL A CA 1
ATOM 1071 C C . VAL A 1 131 ? -4.647 -9.072 1.050 1.00 91.00 131 VAL A C 1
ATOM 1073 O O . VAL A 1 131 ? -5.803 -9.318 0.711 1.00 91.00 131 VAL A O 1
ATOM 1076 N N . GLN A 1 132 ? -3.791 -10.033 1.386 1.00 87.88 132 GLN A N 1
ATOM 1077 C CA . GLN A 1 132 ? -4.185 -11.431 1.555 1.00 87.88 132 GLN A CA 1
ATOM 1078 C C . GLN A 1 132 ? -4.518 -11.785 3.009 1.00 87.88 132 GLN A C 1
ATOM 1080 O O . GLN A 1 132 ? -5.223 -12.762 3.249 1.00 87.88 132 GLN A O 1
ATOM 1085 N N . GLN A 1 133 ? -4.102 -10.971 3.986 1.00 85.00 133 GLN A N 1
ATOM 1086 C CA . GLN A 1 133 ? -4.443 -11.215 5.390 1.00 85.00 133 GLN A CA 1
ATOM 1087 C C . GLN A 1 133 ? -5.948 -11.048 5.646 1.00 85.00 133 GLN A C 1
ATOM 1089 O O . GLN A 1 133 ? -6.598 -10.249 4.967 1.00 85.00 133 GLN A O 1
ATOM 1094 N N . PRO A 1 134 ? -6.528 -11.734 6.644 1.00 85.00 134 PRO A N 1
ATOM 1095 C CA . PRO A 1 134 ? -7.898 -11.472 7.075 1.00 85.00 134 PRO A CA 1
ATOM 1096 C C . PRO A 1 134 ? -8.048 -10.038 7.608 1.00 85.00 134 PRO A C 1
ATOM 1098 O O . PRO A 1 134 ? -7.112 -9.478 8.182 1.00 85.00 134 PRO A O 1
ATOM 1101 N N . LEU A 1 135 ? -9.239 -9.446 7.460 1.00 84.31 135 LEU A N 1
ATOM 1102 C CA . LEU A 1 135 ? -9.490 -8.041 7.818 1.00 84.31 135 LEU A CA 1
ATOM 1103 C C . LEU A 1 135 ? -9.094 -7.710 9.266 1.00 84.31 135 LEU A C 1
ATOM 1105 O O . LEU A 1 135 ? -8.453 -6.691 9.508 1.00 84.31 135 LEU A O 1
ATOM 1109 N N . ALA A 1 136 ? -9.419 -8.591 10.217 1.00 79.44 136 ALA A N 1
ATOM 1110 C CA . ALA A 1 136 ? -9.052 -8.414 11.624 1.00 79.44 136 ALA A CA 1
ATOM 1111 C C . ALA A 1 136 ? -7.533 -8.257 11.811 1.00 79.44 136 ALA A C 1
ATOM 1113 O O . ALA A 1 136 ? -7.085 -7.397 12.564 1.00 79.44 136 ALA A O 1
ATOM 1114 N N . MET A 1 137 ? -6.738 -9.033 11.071 1.00 81.56 137 MET A N 1
ATOM 1115 C CA . MET A 1 137 ? -5.283 -8.937 11.107 1.00 81.56 137 MET A CA 1
ATOM 1116 C C . MET A 1 137 ? -4.787 -7.675 10.404 1.00 81.56 137 MET A C 1
ATOM 1118 O O . MET A 1 137 ? -3.917 -7.001 10.942 1.00 81.56 137 MET A O 1
ATOM 1122 N N . ARG A 1 138 ? -5.363 -7.302 9.253 1.00 87.75 138 ARG A N 1
ATOM 1123 C CA . ARG A 1 138 ? -5.010 -6.051 8.556 1.00 87.75 138 ARG A CA 1
ATOM 1124 C C . ARG A 1 138 ? -5.167 -4.834 9.455 1.00 87.75 138 ARG A C 1
ATOM 1126 O O . ARG A 1 138 ? -4.257 -4.017 9.522 1.00 87.75 138 ARG A O 1
ATOM 1133 N N . LEU A 1 139 ? -6.309 -4.723 10.132 1.00 86.12 139 LEU A N 1
ATOM 1134 C CA . LEU A 1 139 ? -6.590 -3.615 11.043 1.00 86.12 139 LEU A CA 1
ATOM 1135 C C . LEU A 1 139 ? -5.764 -3.715 12.329 1.00 86.12 139 LEU A C 1
ATOM 1137 O O . LEU A 1 139 ? -5.308 -2.689 12.822 1.00 86.12 139 LEU A O 1
ATOM 1141 N N . GLY A 1 140 ? -5.528 -4.930 12.834 1.00 81.56 140 GLY A N 1
ATOM 1142 C CA . GLY A 1 140 ? -4.649 -5.177 13.979 1.00 81.56 140 GLY A CA 1
ATOM 1143 C C . GLY A 1 140 ? -3.208 -4.727 13.730 1.00 81.56 140 GLY A C 1
ATOM 1144 O O . GLY A 1 140 ? -2.647 -4.032 14.565 1.00 81.56 140 GLY A O 1
ATOM 1145 N N . ILE A 1 141 ? -2.645 -5.030 12.552 1.00 81.81 141 ILE A N 1
ATOM 1146 C CA . ILE A 1 141 ? -1.299 -4.588 12.131 1.00 81.81 141 ILE A CA 1
ATOM 1147 C C . ILE A 1 141 ? -1.177 -3.056 12.140 1.00 81.81 141 ILE A C 1
ATOM 1149 O O . ILE A 1 141 ? -0.109 -2.502 12.396 1.00 81.81 141 ILE A O 1
ATOM 1153 N N . LEU A 1 142 ? -2.273 -2.365 11.830 1.00 84.38 142 LEU A N 1
ATOM 1154 C CA . LEU A 1 142 ? -2.328 -0.908 11.771 1.00 84.38 142 LEU A CA 1
ATOM 1155 C C . LEU A 1 142 ? -2.691 -0.265 13.119 1.00 84.38 142 LEU A C 1
ATOM 1157 O O . LEU A 1 142 ? -2.894 0.946 13.149 1.00 84.38 142 LEU A O 1
ATOM 1161 N N . ASP A 1 143 ? -2.828 -1.049 14.199 1.00 78.06 143 ASP A N 1
ATOM 1162 C CA . ASP A 1 143 ? -3.354 -0.600 15.499 1.00 78.06 143 ASP A CA 1
ATOM 1163 C C . ASP A 1 143 ? -4.729 0.102 15.385 1.00 78.06 143 ASP A C 1
ATOM 1165 O O . ASP A 1 143 ? -5.103 0.948 16.195 1.00 78.06 143 ASP A O 1
ATOM 1169 N N . MET A 1 144 ? -5.515 -0.244 14.359 1.00 72.12 144 MET A N 1
ATOM 1170 C CA . MET A 1 144 ? -6.787 0.409 14.015 1.00 72.12 144 MET A CA 1
ATOM 1171 C C . MET A 1 144 ? -8.017 -0.363 14.505 1.00 72.12 144 MET A C 1
ATOM 1173 O O . MET A 1 144 ? -9.145 0.008 14.173 1.00 72.12 144 MET A O 1
ATOM 1177 N N . CYS A 1 145 ? -7.839 -1.437 15.284 1.00 61.31 145 CYS A N 1
ATOM 1178 C CA . CYS A 1 145 ? -8.961 -2.116 15.926 1.00 61.31 145 CYS A CA 1
ATOM 1179 C C . CYS A 1 145 ? -9.620 -1.123 16.887 1.00 61.31 145 CYS A C 1
ATOM 1181 O O . CYS A 1 145 ? -9.083 -0.851 17.960 1.00 61.31 145 CYS A O 1
ATOM 1183 N N . LYS A 1 146 ? -10.755 -0.535 16.483 1.00 51.47 146 LYS A N 1
ATOM 1184 C CA . LYS A 1 146 ? -11.532 0.335 17.364 1.00 51.47 146 LYS A CA 1
ATOM 1185 C C . LYS A 1 146 ? -11.803 -0.440 18.651 1.00 51.47 146 LYS A C 1
ATOM 1187 O O . LYS A 1 146 ? -12.451 -1.483 18.608 1.00 51.47 146 LYS A O 1
ATOM 1192 N N . GLN A 1 147 ? -11.268 0.058 19.763 1.00 40.94 147 GLN A N 1
ATOM 1193 C CA . GLN A 1 147 ? -11.738 -0.311 21.091 1.00 40.94 147 GLN A CA 1
ATOM 1194 C C . GLN A 1 147 ? -13.189 0.168 21.147 1.00 40.94 147 GLN A C 1
ATOM 1196 O O . GLN A 1 147 ? -13.441 1.374 21.172 1.00 40.94 147 GLN A O 1
ATOM 1201 N N . GLY A 1 148 ? -14.113 -0.774 20.969 1.00 33.88 148 GLY A N 1
ATOM 1202 C CA . GLY A 1 148 ? -15.531 -0.592 21.254 1.00 33.88 148 GLY A CA 1
ATOM 1203 C C . GLY A 1 148 ? -15.785 -0.862 22.722 1.00 33.88 148 GLY A C 1
ATOM 1204 O O . GLY A 1 148 ? -15.141 -1.801 23.244 1.00 33.88 148 GLY A O 1
#

Organism: Strongylus vulgaris (NCBI:txid40348)

pLDDT: mean 72.87, std 19.74, range [33.84, 95.31]

Foldseek 3Di:
DDDDDDDDDDDDDDDDDDDDDDDDDDDDDPPVVVVVVVLVVLLVCLPDQADLPDCPRLLNPDDPPPDADAQLVLLVVLVVVCVVLVPDLQLCCCQQPVHGSVVSVCCSVDPDGPVPDPDDVSVSSSSVSLSPDDPSNNCSSSVNPPPD

Secondary structure (DSSP, 8-state):
-------------------------------HHHHHHHHHHHHHHTTS---TT-TT-GGG----TT----HHHHHHHHHHHHHHTT--HHHHHHHHHSS-HHHHHHHHHSPPPGGG-SS-HHHHHHHHHHHHS-HHHHHHHTT-----

Radius of gyration: 26.67 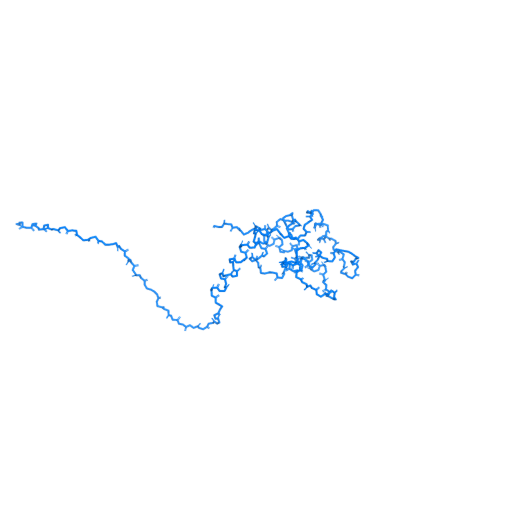Å; chains: 1; bounding box: 75×40×81 Å

Sequence (148 aa):
MMYVRTFSFGTGPAGLLSPLHLDSHRRHGGNPEFARHVYIKYTLAGRRVYSTKDSNDPLNAEIDDDIYIDTKELCKRIAYELKQHSIPQAIFAERILCRSQGTLSDLLRNPKPWNKLKSGRETFRRMFNWVQQPLAMRLGILDMCKQG

InterPro domains:
  IPR003350 CUT domain [PF02376] (66-142)
  IPR003350 CUT domain [PS51042] (60-146)
  IPR003350 CUT domain [SM01109] (61-146)
  IPR010982 Lambda repressor-like, DNA-binding domain superfamily [G3DSA:1.10.260.40] (68-144)
  IPR010982 Lambda repressor-like, DNA-binding domain superfamily [SSF47413] (50-144)
  IPR051649 CUT Homeobox Domain-Containing Protein [PTHR14057] (54-146)